Protein AF-A0A0B0F3K2-F1 (afdb_monomer)

Mean predicted aligned error: 9.23 Å

pLDDT: mean 72.06, std 13.82, range [38.25, 88.0]

Nearest PDB structures (foldseek):
  7jvs-assembly1_D  TM=4.266E-01  e=8.002E-01  Staphylococcus aureus
  5xoj-assembly1_C  TM=3.214E-01  e=6.163E-01  Saccharomyces cerevisiae S288C
  6ctd-assembly1_D  TM=4.171E-01  e=1.870E+00  Mycobacterium tuberculosis H37Ra
  6zj3-assembly1_SI  TM=2.656E-01  e=5.408E-01  Euglena gracilis
  3nc0-assembly2_A  TM=2.743E-01  e=6.163E-01  Mus musculus

Secondary structure (DSSP, 8-state):
-------GGG--S--HHHHHHHHHHHHHHHHTT--SEEEEEEE-TTS-EEEEEEETTSHHHHHHHHHHHHHHHHHHHT-

Solvent-accessible surface area (backbone atoms only — not comparable to full-atom values): 4873 Å² total; per-residue (Å²): 133,83,81,83,77,78,70,70,90,74,64,60,90,85,42,67,72,58,51,49,54,49,41,51,54,50,43,55,33,38,75,71,61,76,43,52,64,48,78,47,76,46,75,45,96,86,70,49,75,50,75,48,78,25,44,44,96,41,52,68,57,26,51,50,50,44,51,49,55,42,51,55,49,41,65,75,76,75,110

Radius of gyration: 13.01 Å; Cα contacts (8 Å, |Δi|>4): 73; chains: 1; bounding box: 38×21×31 Å

Organism: Aeromonas salmonicida subsp. salmonicida (NCBI:txid29491)

Foldseek 3Di:
DDDPDDDPVPQDPVHQVVLLVVLVVVLVCLVVVVDQKDWDWDQDPVRDIDIDIAGNVCSVSNNVVSVVVNVVSCVRPVD

Structure (mmCIF, N/CA/C/O backbone):
data_AF-A0A0B0F3K2-F1
#
_entry.id   AF-A0A0B0F3K2-F1
#
loop_
_atom_site.group_PDB
_atom_site.id
_atom_site.type_symbol
_atom_site.label_atom_id
_atom_site.label_alt_id
_atom_site.label_comp_id
_atom_site.label_asym_id
_atom_site.label_entity_id
_atom_site.label_seq_id
_atom_site.pdbx_PDB_ins_code
_atom_site.Cartn_x
_atom_site.Cartn_y
_atom_site.Cartn_z
_atom_site.occupancy
_atom_site.B_iso_or_equiv
_atom_site.auth_seq_id
_atom_site.auth_comp_id
_atom_site.auth_asym_id
_atom_site.auth_atom_id
_atom_site.pdbx_PDB_model_num
ATOM 1 N N . MET A 1 1 ? -24.995 -0.759 -0.878 1.00 38.25 1 MET A N 1
ATOM 2 C CA . MET A 1 1 ? -23.638 -0.180 -0.959 1.00 38.25 1 MET A CA 1
ATOM 3 C C . MET A 1 1 ? -23.194 -0.349 -2.398 1.00 38.25 1 MET A C 1
ATOM 5 O O . MET A 1 1 ? -23.377 -1.435 -2.923 1.00 38.25 1 MET A O 1
ATOM 9 N N . SER A 1 2 ? -22.789 0.728 -3.070 1.00 42.16 2 SER A N 1
ATOM 10 C CA . SER A 1 2 ? -22.347 0.657 -4.466 1.00 42.16 2 SER A CA 1
ATOM 11 C C . SER A 1 2 ? -20.888 0.219 -4.469 1.00 42.16 2 SER A C 1
ATOM 13 O O . SER A 1 2 ? -20.044 0.962 -3.965 1.00 42.16 2 SER A O 1
ATOM 15 N N . ASP A 1 3 ? -20.605 -0.982 -4.970 1.00 40.69 3 ASP A N 1
ATOM 16 C CA . ASP A 1 3 ? -19.238 -1.460 -5.148 1.00 40.69 3 ASP A CA 1
ATOM 17 C C . ASP A 1 3 ? -18.535 -0.528 -6.133 1.00 40.69 3 ASP A C 1
ATOM 19 O O . ASP A 1 3 ? -18.867 -0.457 -7.319 1.00 40.69 3 ASP A O 1
ATOM 23 N N . LYS A 1 4 ? -17.595 0.267 -5.623 1.00 45.00 4 LYS A N 1
ATOM 24 C CA . LYS A 1 4 ? -16.846 1.231 -6.425 1.00 45.00 4 LYS A CA 1
ATOM 25 C C . LYS A 1 4 ? -15.807 0.458 -7.241 1.00 45.00 4 LYS A C 1
ATOM 27 O O . LYS A 1 4 ? -14.651 0.343 -6.849 1.00 45.00 4 LYS A O 1
ATOM 32 N N . VAL A 1 5 ? -16.235 -0.119 -8.361 1.00 48.31 5 VAL A N 1
ATOM 33 C CA . VAL A 1 5 ? -15.349 -0.817 -9.298 1.00 48.31 5 VAL A CA 1
ATOM 34 C C . VAL A 1 5 ? -14.568 0.231 -10.088 1.00 48.31 5 VAL A C 1
ATOM 36 O O . VAL A 1 5 ? -15.129 0.948 -10.917 1.00 48.31 5 VAL A O 1
ATOM 39 N N . ILE A 1 6 ? -13.270 0.351 -9.811 1.00 51.41 6 ILE A N 1
ATOM 40 C CA . ILE A 1 6 ? -12.384 1.247 -10.559 1.00 51.41 6 ILE A CA 1
ATOM 41 C C . ILE A 1 6 ? -11.991 0.548 -11.861 1.00 51.41 6 ILE A C 1
ATOM 43 O O . ILE A 1 6 ? -11.338 -0.494 -11.848 1.00 51.41 6 ILE A O 1
ATOM 47 N N . ASN A 1 7 ? -12.397 1.119 -12.996 1.00 49.91 7 ASN A N 1
ATOM 48 C CA . ASN A 1 7 ? -12.011 0.609 -14.305 1.00 49.91 7 ASN A CA 1
ATOM 49 C C . ASN A 1 7 ? -10.546 0.965 -14.608 1.00 49.91 7 ASN A C 1
ATOM 51 O O . ASN A 1 7 ? -10.218 2.110 -14.924 1.00 49.91 7 ASN A O 1
ATOM 55 N N . LEU A 1 8 ? -9.679 -0.045 -14.540 1.00 46.97 8 LEU A N 1
ATOM 56 C CA . LEU A 1 8 ? -8.237 0.084 -14.756 1.00 46.97 8 LEU A CA 1
ATOM 57 C C . LEU A 1 8 ? -7.867 0.439 -16.206 1.00 46.97 8 LEU A C 1
ATOM 59 O O . LEU A 1 8 ? -6.772 0.943 -16.440 1.00 46.97 8 LEU A O 1
ATOM 63 N N . SER A 1 9 ? -8.769 0.259 -17.180 1.00 45.69 9 SER A N 1
ATOM 64 C CA . SER A 1 9 ? -8.504 0.620 -18.581 1.00 45.69 9 SER A CA 1
ATOM 65 C C . SER A 1 9 ? -8.456 2.134 -18.822 1.00 45.69 9 SER A C 1
ATOM 67 O O . SER A 1 9 ? -8.051 2.571 -19.896 1.00 45.69 9 SER A O 1
ATOM 69 N N . ALA A 1 10 ? -8.900 2.938 -17.851 1.00 51.41 10 ALA A N 1
ATOM 70 C CA . ALA A 1 10 ? -8.866 4.398 -17.907 1.00 51.41 10 ALA A CA 1
ATOM 71 C C . ALA A 1 10 ? -7.576 4.997 -17.312 1.00 51.41 10 ALA A C 1
ATOM 73 O O . ALA A 1 10 ? -7.370 6.211 -17.384 1.00 51.41 10 ALA A O 1
ATOM 74 N N . VAL A 1 11 ? -6.702 4.174 -16.723 1.00 50.75 11 VAL A N 1
ATOM 75 C CA . VAL A 1 11 ? -5.463 4.635 -16.087 1.00 50.75 11 VAL A CA 1
ATOM 76 C C . VAL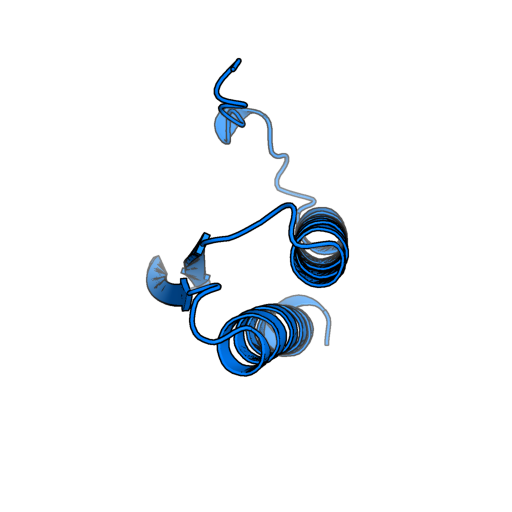 A 1 11 ? -4.406 4.866 -17.171 1.00 50.75 11 VAL A C 1
ATOM 78 O O . VAL A 1 11 ? -3.875 3.928 -17.763 1.00 50.75 11 VAL A O 1
ATOM 81 N N . LYS A 1 12 ? -4.128 6.139 -17.481 1.00 44.62 12 LYS A N 1
ATOM 82 C CA . LYS A 1 12 ? -3.061 6.531 -18.415 1.00 44.62 12 LYS A CA 1
ATOM 83 C C . LYS A 1 12 ? -1.684 6.135 -17.864 1.00 44.62 12 LYS A C 1
ATOM 85 O O . LYS A 1 12 ? -1.449 6.183 -16.663 1.00 44.62 12 LYS A O 1
ATOM 90 N N . LYS A 1 13 ? -0.751 5.829 -18.775 1.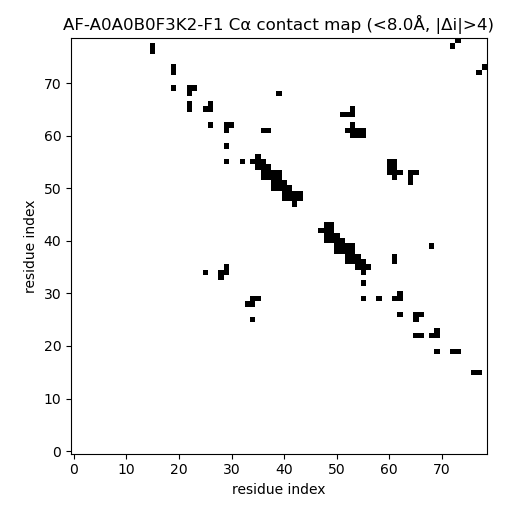00 50.31 13 LYS A N 1
ATOM 91 C CA . LYS A 1 13 ? 0.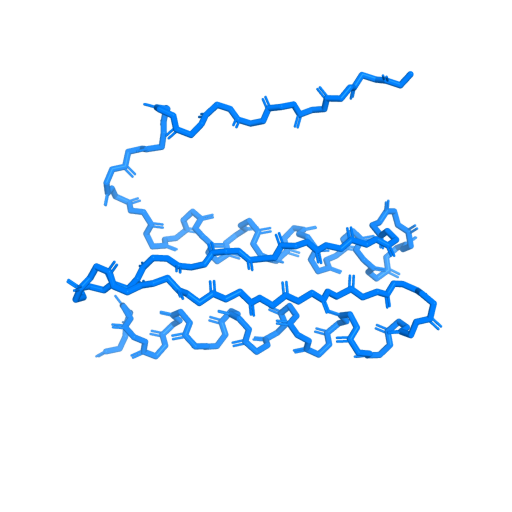640 5.402 -18.503 1.00 50.31 13 LYS A CA 1
ATOM 92 C C . LYS A 1 13 ? 1.504 6.454 -17.777 1.00 50.31 13 LYS A C 1
ATOM 94 O O . LYS A 1 13 ? 2.592 6.136 -17.314 1.00 50.31 13 LYS A O 1
ATOM 99 N N . GLU A 1 14 ? 1.013 7.684 -17.632 1.00 50.47 14 GLU A N 1
ATOM 100 C CA . GLU A 1 14 ? 1.581 8.756 -16.799 1.00 50.47 14 GLU A CA 1
ATOM 101 C C . GLU A 1 14 ? 1.287 8.461 -15.307 1.00 50.47 14 GLU A C 1
ATOM 103 O O . GLU A 1 14 ? 0.539 9.164 -14.635 1.00 50.47 14 GLU A O 1
ATOM 108 N N . SER A 1 15 ? 1.760 7.312 -14.816 1.00 53.62 15 SER A N 1
ATOM 109 C CA . SER A 1 15 ? 1.090 6.566 -13.737 1.00 53.62 15 SER A CA 1
ATOM 110 C C . SER A 1 15 ? 1.706 6.731 -12.339 1.00 53.62 15 SER A C 1
ATOM 112 O O . SER A 1 15 ? 1.134 6.225 -11.379 1.00 53.62 15 SER A O 1
ATOM 114 N N . GLY A 1 16 ? 2.840 7.423 -12.184 1.00 54.66 16 GLY A N 1
ATOM 115 C CA . GLY A 1 16 ? 3.567 7.483 -10.905 1.00 54.66 16 GLY A CA 1
ATOM 116 C C . GLY A 1 16 ? 2.838 8.251 -9.797 1.00 54.66 16 GLY A C 1
ATOM 117 O O . GLY A 1 16 ? 2.528 7.704 -8.740 1.00 54.66 16 GLY A O 1
ATOM 118 N N . ALA A 1 17 ? 2.487 9.513 -10.064 1.00 55.28 17 ALA A N 1
ATOM 119 C CA . ALA A 1 17 ? 1.803 10.379 -9.097 1.00 55.28 17 ALA A CA 1
ATOM 120 C C . ALA A 1 17 ? 0.380 9.893 -8.744 1.00 55.28 17 ALA A C 1
ATOM 122 O O . ALA A 1 17 ? -0.115 10.124 -7.640 1.00 55.28 17 ALA A O 1
ATOM 123 N N . ASN A 1 18 ? -0.272 9.180 -9.668 1.00 71.50 18 ASN A N 1
ATOM 124 C CA . ASN A 1 18 ? -1.599 8.599 -9.457 1.00 71.50 18 ASN A CA 1
ATOM 125 C C . ASN A 1 18 ? -1.560 7.410 -8.477 1.00 71.50 18 ASN A C 1
ATOM 127 O O . ASN A 1 18 ? -2.474 7.230 -7.675 1.00 71.50 18 ASN A O 1
ATOM 131 N N . VAL A 1 19 ? -0.484 6.617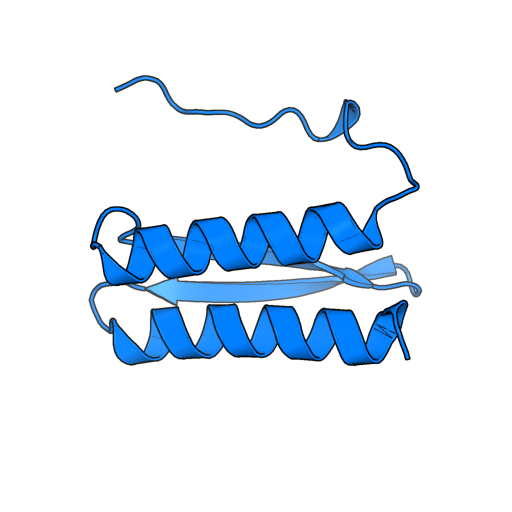 -8.494 1.00 74.31 19 VAL A N 1
ATOM 132 C CA . VAL A 1 19 ? -0.340 5.471 -7.584 1.00 74.31 19 VAL A CA 1
ATOM 133 C C . VAL A 1 19 ? -0.097 5.940 -6.151 1.00 74.31 19 VAL A C 1
ATOM 135 O O . VAL A 1 19 ? -0.799 5.488 -5.249 1.00 74.31 19 VAL A O 1
ATOM 138 N N . ILE A 1 20 ? 0.815 6.896 -5.942 1.00 81.06 20 ILE A N 1
ATOM 139 C CA . ILE A 1 20 ? 1.101 7.434 -4.601 1.00 81.06 20 ILE A CA 1
ATOM 140 C C . ILE A 1 20 ? -0.141 8.087 -3.987 1.00 81.06 20 ILE A C 1
ATOM 142 O O . ILE A 1 20 ? -0.533 7.718 -2.884 1.00 81.06 20 ILE A O 1
ATOM 146 N N . SER A 1 21 ? -0.821 8.969 -4.724 1.00 81.06 21 SER A N 1
ATOM 147 C CA . SER A 1 21 ? -2.048 9.620 -4.235 1.00 81.06 21 SER A CA 1
ATOM 148 C C . SER A 1 21 ? -3.180 8.627 -3.939 1.00 81.06 21 SER A C 1
ATOM 150 O O . SER A 1 21 ? -3.933 8.805 -2.979 1.00 81.06 21 SER A O 1
ATOM 152 N N . THR A 1 22 ? -3.285 7.541 -4.712 1.00 82.81 22 THR A N 1
ATOM 153 C CA . THR A 1 22 ? -4.235 6.456 -4.427 1.00 82.81 22 THR A CA 1
ATOM 154 C C . THR A 1 22 ? -3.879 5.734 -3.126 1.00 82.81 22 THR A C 1
ATOM 156 O O . THR A 1 22 ? -4.756 5.536 -2.284 1.00 82.81 22 THR A O 1
ATOM 159 N N . LEU A 1 23 ? -2.607 5.375 -2.927 1.00 83.94 23 LEU A N 1
ATOM 160 C CA . LEU A 1 23 ? -2.140 4.713 -1.704 1.00 83.94 23 LEU A CA 1
ATOM 161 C C . LEU A 1 23 ? -2.321 5.603 -0.467 1.00 83.94 23 LEU A C 1
ATOM 163 O O . LEU A 1 23 ? -2.781 5.117 0.564 1.00 83.94 23 LEU A O 1
ATOM 167 N N . GLU A 1 24 ? -2.053 6.905 -0.578 1.00 86.38 24 GLU A N 1
ATOM 168 C CA . GLU A 1 24 ? -2.315 7.887 0.484 1.00 86.38 24 GLU A CA 1
ATOM 169 C C . GLU A 1 24 ? -3.808 7.970 0.826 1.00 86.38 24 GLU A C 1
ATOM 171 O O . GLU A 1 24 ? -4.184 7.898 1.997 1.00 86.38 24 GLU A O 1
ATOM 176 N N . GLY A 1 25 ? -4.684 8.018 -0.182 1.00 85.44 25 GLY A N 1
ATOM 177 C CA . GLY A 1 25 ? -6.132 8.000 0.036 1.00 85.44 25 GLY A CA 1
ATOM 178 C C . GLY A 1 25 ? -6.620 6.717 0.721 1.00 85.44 25 GLY A C 1
ATOM 179 O O . GLY A 1 25 ? -7.501 6.764 1.588 1.00 85.44 25 GLY A O 1
ATOM 180 N N . MET A 1 26 ? -6.037 5.566 0.376 1.00 84.19 26 MET A N 1
ATOM 181 C CA . MET A 1 26 ? -6.337 4.284 1.025 1.00 84.19 26 MET A CA 1
ATOM 182 C C . MET A 1 26 ? -5.832 4.246 2.468 1.00 84.19 26 MET A C 1
ATOM 184 O O . MET A 1 26 ? -6.554 3.772 3.346 1.00 84.19 26 MET A O 1
ATOM 188 N N . LEU A 1 27 ? -4.643 4.790 2.730 1.00 85.81 27 LEU A N 1
ATOM 189 C CA . LEU A 1 27 ? -4.065 4.910 4.066 1.00 85.81 27 LEU A CA 1
ATOM 190 C C . LEU A 1 27 ? -4.931 5.782 4.978 1.00 85.81 27 LEU A C 1
ATOM 192 O O . LEU A 1 27 ? -5.252 5.376 6.094 1.00 85.81 27 LEU A O 1
ATOM 196 N N . ASP A 1 28 ? -5.367 6.943 4.501 1.00 88.00 28 ASP A N 1
ATOM 197 C CA . ASP A 1 28 ? -6.237 7.830 5.272 1.00 88.00 28 ASP A CA 1
ATOM 198 C C . ASP A 1 28 ? -7.605 7.195 5.545 1.00 88.00 28 ASP A C 1
ATOM 200 O O . ASP A 1 28 ? -8.146 7.320 6.645 1.00 88.00 28 ASP A O 1
ATOM 204 N N . SER A 1 29 ? -8.145 6.450 4.579 1.00 83.31 29 SER A N 1
ATOM 205 C CA . SER A 1 29 ? -9.390 5.693 4.758 1.00 83.31 29 SER A CA 1
ATOM 206 C C . SER A 1 29 ? -9.219 4.539 5.756 1.00 83.31 29 SER A C 1
ATOM 208 O O . SER A 1 29 ? -10.100 4.299 6.582 1.00 83.31 29 SER A O 1
ATOM 210 N N . ALA A 1 30 ? -8.068 3.859 5.754 1.00 85.12 30 ALA A N 1
ATOM 211 C CA . ALA A 1 30 ? -7.725 2.839 6.745 1.00 85.12 30 ALA A CA 1
ATOM 212 C C . ALA A 1 30 ? -7.561 3.436 8.154 1.00 85.12 30 ALA A C 1
ATOM 214 O O . ALA A 1 30 ? -8.083 2.877 9.117 1.00 85.12 30 ALA A O 1
ATOM 215 N N . ARG A 1 31 ? -6.923 4.609 8.286 1.00 84.88 31 ARG A N 1
ATOM 216 C CA . ARG A 1 31 ? -6.802 5.346 9.561 1.00 84.88 31 ARG A CA 1
ATOM 217 C C . ARG A 1 31 ? -8.161 5.743 10.138 1.00 84.88 31 ARG A C 1
ATOM 219 O O . ARG A 1 31 ? -8.335 5.704 11.352 1.00 84.88 31 ARG A O 1
ATOM 226 N N . ARG A 1 32 ? -9.128 6.094 9.281 1.00 86.50 32 ARG A N 1
ATOM 227 C CA . ARG A 1 32 ? -10.521 6.376 9.678 1.00 86.50 32 ARG A CA 1
ATOM 228 C C . ARG A 1 32 ? -11.362 5.116 9.933 1.00 86.50 32 ARG A C 1
ATOM 230 O O . ARG A 1 32 ? -12.502 5.239 10.367 1.00 86.50 32 ARG A O 1
ATOM 237 N N . GLY A 1 33 ? -10.826 3.919 9.679 1.00 81.75 33 GLY A N 1
ATOM 238 C CA . GLY A 1 33 ? -11.551 2.650 9.818 1.00 81.75 33 GLY A CA 1
ATOM 239 C C . GLY A 1 33 ? -12.573 2.379 8.707 1.00 81.75 33 GLY A C 1
ATOM 240 O O . GLY A 1 33 ? -13.396 1.478 8.836 1.00 81.75 33 GLY A O 1
ATOM 241 N N . GLU A 1 34 ? -12.532 3.143 7.614 1.00 84.06 34 GLU A N 1
ATOM 242 C CA . GLU A 1 34 ? -13.421 2.989 6.454 1.00 84.06 34 GLU A CA 1
ATOM 243 C C . GLU A 1 34 ? -12.979 1.825 5.556 1.00 84.06 34 GLU A C 1
ATOM 245 O O . GLU A 1 34 ? -13.803 1.181 4.906 1.00 84.06 34 GLU A O 1
ATOM 250 N N . VAL A 1 35 ? -11.673 1.533 5.541 1.00 78.69 35 VAL A N 1
ATOM 251 C CA . VAL A 1 35 ? -11.094 0.355 4.887 1.00 78.69 35 VAL A CA 1
ATOM 252 C C . VAL A 1 35 ? -10.748 -0.672 5.952 1.00 78.69 35 VAL A C 1
ATOM 254 O O . VAL A 1 35 ? -9.834 -0.480 6.749 1.00 78.69 35 VAL A O 1
ATOM 257 N N . VAL A 1 36 ? -11.482 -1.782 5.936 1.00 79.31 36 VAL A N 1
ATOM 258 C CA . VAL A 1 36 ? -11.291 -2.892 6.879 1.00 79.31 36 VAL A CA 1
ATOM 259 C C . VAL A 1 36 ? -10.423 -3.996 6.288 1.00 79.31 36 VAL A C 1
ATOM 261 O O . VAL A 1 36 ? -9.907 -4.809 7.030 1.00 79.31 36 VAL A O 1
ATOM 264 N N . ASN A 1 37 ? -10.260 -4.066 4.966 1.00 80.00 37 ASN A N 1
ATOM 265 C CA . ASN A 1 37 ? -9.368 -5.010 4.294 1.00 80.00 37 ASN A CA 1
ATOM 266 C C . ASN A 1 37 ? -8.894 -4.405 2.972 1.00 80.00 37 ASN A C 1
ATOM 268 O O . ASN A 1 37 ? -9.668 -3.737 2.285 1.00 80.00 37 ASN A O 1
ATOM 272 N N . CYS A 1 38 ? -7.651 -4.673 2.594 1.00 78.44 38 CYS A N 1
ATOM 273 C CA . CYS A 1 38 ? -7.088 -4.255 1.320 1.00 78.44 38 CYS A CA 1
ATOM 274 C C . CYS A 1 38 ? -6.255 -5.389 0.703 1.00 78.44 38 CYS A C 1
ATOM 276 O O . CYS A 1 38 ? -5.515 -6.087 1.394 1.00 78.44 38 CYS A O 1
ATOM 278 N N . LEU A 1 39 ? -6.399 -5.573 -0.611 1.00 79.25 39 LEU A N 1
ATOM 279 C CA . LEU A 1 39 ? -5.508 -6.376 -1.442 1.00 79.25 39 LEU A CA 1
ATOM 280 C C . LEU A 1 39 ? -4.763 -5.415 -2.368 1.00 79.25 39 LEU A C 1
ATOM 282 O O . LEU A 1 39 ? -5.390 -4.733 -3.179 1.00 79.25 39 LEU A O 1
ATOM 286 N N . ILE A 1 40 ? -3.442 -5.382 -2.249 1.00 77.88 40 ILE A N 1
ATOM 287 C CA . ILE A 1 40 ? -2.557 -4.615 -3.123 1.00 77.88 40 ILE A CA 1
ATOM 288 C C . ILE A 1 40 ? -1.944 -5.606 -4.105 1.00 77.88 40 ILE A C 1
ATOM 290 O O . ILE A 1 40 ? -1.396 -6.626 -3.686 1.00 77.88 40 ILE A O 1
ATOM 294 N N . VAL A 1 41 ? -2.053 -5.324 -5.401 1.00 78.19 41 VAL A N 1
ATOM 295 C CA . VAL A 1 41 ? -1.415 -6.106 -6.465 1.00 78.19 41 VAL A CA 1
ATOM 296 C C . VAL A 1 41 ? -0.527 -5.167 -7.260 1.00 78.19 41 VAL A C 1
ATOM 298 O O . VAL A 1 41 ? -1.015 -4.185 -7.818 1.00 78.19 41 VAL A O 1
ATOM 301 N N . THR A 1 42 ? 0.759 -5.488 -7.326 1.00 74.38 42 THR A N 1
ATOM 302 C CA . THR A 1 42 ? 1.752 -4.710 -8.066 1.00 74.38 42 THR A CA 1
ATOM 303 C C . THR A 1 42 ? 2.238 -5.534 -9.246 1.00 74.38 42 THR A C 1
ATOM 305 O O . THR A 1 42 ? 2.541 -6.717 -9.095 1.00 74.38 42 THR A O 1
ATOM 308 N N . VAL A 1 43 ? 2.309 -4.913 -10.423 1.00 75.38 43 VAL A N 1
ATOM 309 C CA . VAL A 1 43 ? 2.951 -5.489 -11.609 1.00 75.38 43 VAL A CA 1
ATOM 310 C C . VAL A 1 43 ? 4.283 -4.778 -11.793 1.00 75.38 43 VAL A C 1
ATOM 312 O O . VAL A 1 43 ? 4.315 -3.562 -11.980 1.00 75.38 43 VAL A O 1
ATOM 315 N N . ASN A 1 44 ? 5.372 -5.529 -11.700 1.00 70.94 44 ASN A N 1
ATOM 316 C CA . ASN A 1 44 ? 6.728 -5.010 -11.808 1.00 70.94 44 ASN A CA 1
ATOM 317 C C . ASN A 1 44 ? 7.139 -4.826 -13.276 1.00 70.94 44 ASN A C 1
ATOM 319 O O . ASN A 1 44 ? 6.523 -5.378 -14.191 1.00 70.94 44 ASN A O 1
ATOM 323 N N . GLY A 1 45 ? 8.223 -4.078 -13.505 1.00 66.69 45 GLY A N 1
ATOM 324 C CA . GLY A 1 45 ? 8.759 -3.831 -14.848 1.00 66.69 45 GLY A CA 1
ATOM 325 C C . GLY A 1 45 ? 9.198 -5.093 -15.607 1.00 66.69 45 GLY A C 1
ATOM 326 O O . GLY A 1 45 ? 9.199 -5.090 -16.835 1.00 66.69 45 GLY A O 1
ATOM 327 N N . ASP A 1 46 ? 9.512 -6.180 -14.899 1.00 79.38 46 ASP A N 1
ATOM 328 C CA . ASP A 1 46 ? 9.836 -7.496 -15.470 1.00 79.38 46 ASP A CA 1
ATOM 329 C C . ASP A 1 46 ? 8.592 -8.363 -15.765 1.00 79.38 46 ASP A C 1
ATOM 331 O O . ASP A 1 46 ? 8.713 -9.508 -16.200 1.00 79.38 46 ASP A O 1
ATOM 335 N N . GLY A 1 47 ? 7.389 -7.827 -15.534 1.00 72.44 47 GLY A N 1
ATOM 336 C CA . GLY A 1 47 ? 6.118 -8.528 -15.704 1.00 72.44 47 GLY A CA 1
ATOM 337 C C . GLY A 1 47 ? 5.750 -9.458 -14.546 1.00 72.44 47 GLY A C 1
ATOM 338 O O . GLY A 1 47 ? 4.691 -10.091 -14.592 1.00 72.44 47 GLY A O 1
ATOM 339 N N . SER A 1 48 ? 6.573 -9.546 -13.497 1.00 78.69 48 SER A N 1
ATOM 340 C CA . SER A 1 48 ? 6.216 -10.282 -12.284 1.00 78.69 48 SER A CA 1
ATOM 341 C C . SER A 1 48 ? 5.111 -9.561 -11.508 1.00 78.69 48 SER A C 1
ATOM 343 O O . SER A 1 48 ? 4.992 -8.337 -11.536 1.00 78.69 48 SER A O 1
ATOM 345 N N . CYS A 1 49 ? 4.271 -10.336 -10.820 1.00 76.94 49 CYS A N 1
ATOM 346 C CA . CYS A 1 49 ? 3.216 -9.804 -9.965 1.00 76.94 49 CYS A CA 1
ATOM 347 C C . C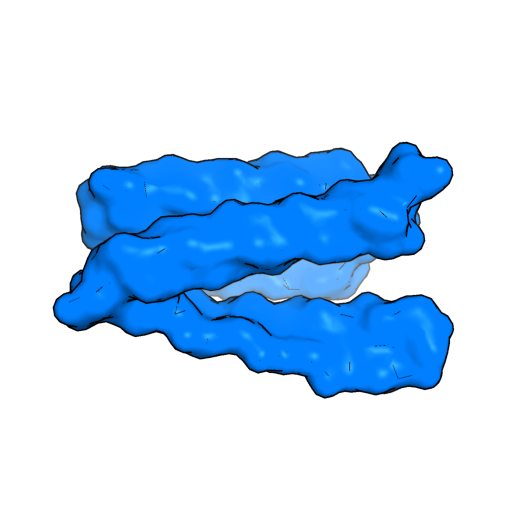YS A 1 49 ? 3.546 -10.075 -8.499 1.00 76.94 49 CYS A C 1
ATOM 349 O O . CYS A 1 49 ? 3.776 -11.227 -8.119 1.00 76.94 49 CYS A O 1
ATOM 351 N N . THR A 1 50 ? 3.498 -9.044 -7.664 1.00 76.19 50 THR A N 1
ATOM 352 C CA . THR A 1 50 ? 3.544 -9.181 -6.204 1.00 76.19 50 THR A CA 1
ATOM 353 C C . THR A 1 50 ? 2.186 -8.832 -5.609 1.00 76.19 50 THR A C 1
ATOM 355 O O . THR A 1 50 ? 1.385 -8.110 -6.208 1.00 76.19 50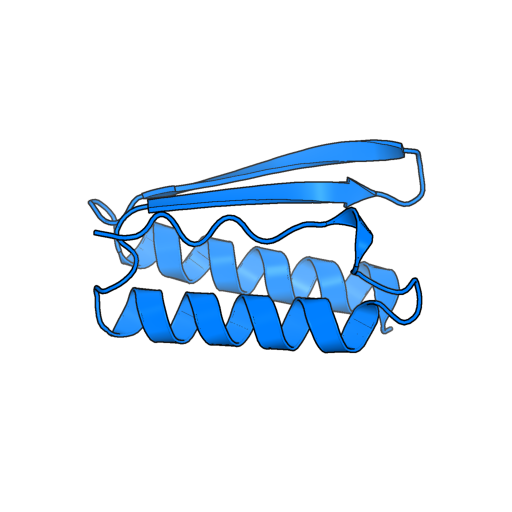 THR A O 1
ATOM 358 N N . ARG A 1 51 ? 1.883 -9.404 -4.439 1.00 75.50 51 ARG A N 1
ATOM 359 C CA . ARG A 1 51 ? 0.646 -9.110 -3.709 1.00 75.50 51 ARG A CA 1
ATOM 360 C C . ARG A 1 51 ? 0.923 -8.863 -2.234 1.00 75.50 51 ARG A C 1
ATOM 362 O O . ARG A 1 51 ? 1.697 -9.606 -1.633 1.00 75.50 51 ARG A O 1
ATOM 369 N N . ALA A 1 52 ? 0.217 -7.901 -1.654 1.00 72.31 52 ALA A N 1
ATOM 370 C CA . ALA A 1 52 ? 0.140 -7.690 -0.213 1.00 72.31 52 ALA A CA 1
ATOM 371 C C . ALA A 1 52 ? -1.326 -7.730 0.233 1.00 72.31 52 ALA A C 1
ATOM 373 O O . ALA A 1 52 ? -2.218 -7.270 -0.481 1.00 72.31 52 ALA A O 1
ATOM 374 N N . VAL A 1 53 ? -1.581 -8.333 1.396 1.00 70.62 53 VAL A N 1
ATOM 375 C CA . VAL A 1 53 ? -2.929 -8.462 1.961 1.00 70.62 53 VAL A CA 1
ATOM 376 C C . VAL A 1 53 ? -2.937 -7.855 3.345 1.00 70.62 53 VAL A C 1
ATOM 378 O O . VAL A 1 53 ? -2.286 -8.362 4.262 1.00 70.62 53 VAL A O 1
ATOM 381 N N . ALA A 1 54 ? -3.731 -6.807 3.476 1.00 72.75 54 ALA A N 1
ATOM 382 C CA . ALA A 1 54 ? -3.781 -5.948 4.628 1.00 72.75 54 ALA A CA 1
ATOM 383 C C . ALA A 1 54 ? -5.147 -6.115 5.308 1.00 72.75 54 ALA A C 1
ATOM 385 O O . ALA A 1 54 ? -6.189 -5.893 4.689 1.00 72.75 54 ALA A O 1
ATOM 386 N N . ASN A 1 55 ? -5.151 -6.558 6.567 1.00 72.75 55 ASN A N 1
ATOM 387 C CA . ASN A 1 55 ? -6.359 -6.935 7.303 1.00 72.75 55 ASN A CA 1
ATOM 388 C C . ASN A 1 55 ? -6.608 -5.975 8.475 1.00 72.75 55 ASN A C 1
ATOM 390 O O . ASN A 1 55 ? -5.749 -5.787 9.331 1.00 72.75 55 ASN A O 1
ATOM 394 N N . GLY A 1 56 ? -7.800 -5.396 8.540 1.00 67.62 56 GLY A N 1
ATOM 395 C CA . GLY A 1 56 ? -8.226 -4.428 9.551 1.00 67.62 56 GLY A CA 1
ATOM 396 C C . GLY A 1 56 ? -8.536 -5.029 10.922 1.00 67.62 56 GLY A C 1
ATOM 397 O O . GLY A 1 56 ? -8.662 -4.279 11.883 1.00 67.62 56 GLY A O 1
ATOM 398 N N . HIS A 1 57 ? -8.570 -6.360 11.067 1.00 79.25 57 HIS A N 1
ATOM 399 C CA . HIS A 1 57 ? -8.468 -7.015 12.380 1.00 79.25 57 HIS A CA 1
ATOM 400 C C . HIS A 1 57 ? -7.082 -6.816 13.020 1.00 79.25 57 HIS A C 1
ATOM 402 O O . HIS A 1 57 ? -6.924 -7.004 14.225 1.00 79.25 57 HIS A O 1
ATOM 408 N N . GLN A 1 58 ? -6.086 -6.416 12.224 1.00 79.94 58 GLN A N 1
ATOM 409 C CA . GLN A 1 58 ? -4.747 -6.030 12.656 1.00 79.94 58 GLN A CA 1
ATOM 410 C C . GLN A 1 58 ? -4.413 -4.645 12.069 1.00 79.94 58 GLN A C 1
ATOM 412 O O . GLN A 1 58 ? -3.637 -4.537 11.119 1.00 79.94 58 GLN A O 1
ATOM 417 N N . PRO A 1 59 ? -4.992 -3.558 12.612 1.00 77.50 59 PRO A N 1
ATOM 418 C CA . PRO A 1 59 ? -4.927 -2.229 11.998 1.00 77.50 59 PRO A CA 1
ATOM 419 C C . PRO A 1 59 ? -3.493 -1.720 11.790 1.00 77.50 59 PRO A C 1
ATOM 421 O O . PRO A 1 59 ? -3.206 -1.101 10.771 1.00 77.50 59 PRO A O 1
ATOM 424 N N . PHE A 1 60 ? -2.559 -2.044 12.690 1.00 80.81 60 PHE A N 1
ATOM 425 C CA . PHE A 1 60 ? -1.142 -1.703 12.518 1.00 80.81 60 PHE A CA 1
ATOM 426 C C . PHE A 1 60 ? -0.4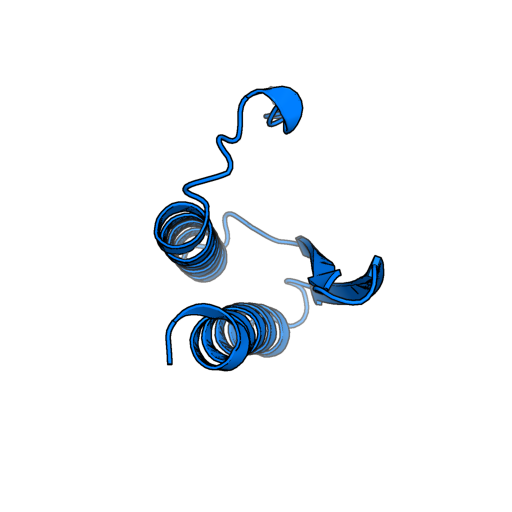91 -2.422 11.331 1.00 80.81 60 PHE A C 1
ATOM 428 O O . PHE A 1 60 ? 0.317 -1.827 10.624 1.00 80.81 60 PHE A O 1
ATOM 435 N N . THR A 1 61 ? -0.869 -3.677 11.076 1.00 80.94 61 THR A N 1
ATOM 436 C CA . THR A 1 61 ? -0.411 -4.436 9.906 1.00 80.94 61 THR A CA 1
ATOM 437 C C . THR A 1 61 ? -0.964 -3.828 8.621 1.00 80.94 61 THR A C 1
ATOM 439 O O . THR A 1 61 ? -0.225 -3.696 7.650 1.00 80.94 61 THR A O 1
ATOM 442 N N . LEU A 1 62 ? -2.233 -3.404 8.625 1.00 82.00 62 LEU A N 1
ATOM 443 C CA . LEU A 1 62 ? -2.855 -2.747 7.475 1.00 82.00 62 LEU A CA 1
ATOM 444 C C . LEU A 1 62 ? -2.175 -1.418 7.127 1.00 82.00 62 LEU A C 1
ATOM 446 O O . LEU A 1 62 ? -1.823 -1.194 5.971 1.00 82.00 62 LEU A O 1
ATOM 450 N N . LEU A 1 63 ? -1.946 -0.565 8.126 1.00 85.25 63 LEU A N 1
ATOM 451 C CA . LEU A 1 63 ? -1.252 0.709 7.929 1.00 85.25 63 LEU A CA 1
ATOM 452 C C . LEU A 1 63 ? 0.197 0.501 7.475 1.00 85.25 63 LEU A C 1
ATOM 454 O O . LEU A 1 63 ? 0.637 1.162 6.539 1.00 85.25 63 LEU A O 1
ATOM 458 N N . GLY A 1 64 ? 0.916 -0.440 8.094 1.00 83.69 64 GLY A N 1
ATOM 459 C CA . GLY A 1 64 ? 2.304 -0.736 7.742 1.00 83.69 64 GLY A CA 1
ATOM 460 C C . GLY A 1 64 ? 2.466 -1.214 6.301 1.00 83.69 64 GLY A C 1
ATOM 461 O O . GLY A 1 64 ? 3.350 -0.738 5.602 1.00 83.69 64 GLY A O 1
ATOM 462 N N . GLN A 1 65 ? 1.587 -2.098 5.824 1.00 83.25 65 GLN A N 1
ATOM 463 C CA . GLN A 1 65 ? 1.657 -2.591 4.444 1.00 83.25 65 GLN A CA 1
ATOM 464 C C . GLN A 1 65 ? 1.296 -1.533 3.395 1.00 83.25 65 GLN A C 1
ATOM 466 O O . GLN A 1 65 ? 1.849 -1.555 2.299 1.00 83.25 65 GLN A O 1
ATOM 471 N N . LEU A 1 66 ? 0.378 -0.612 3.709 1.00 84.25 66 LEU A N 1
ATOM 472 C CA . LEU A 1 66 ? 0.059 0.506 2.817 1.00 84.25 66 LEU A CA 1
ATOM 473 C C . LEU A 1 66 ? 1.231 1.493 2.708 1.00 84.25 66 LEU A C 1
ATOM 475 O O . LEU A 1 66 ? 1.515 1.977 1.614 1.00 84.25 66 LEU A O 1
ATOM 479 N N . GLU A 1 67 ? 1.929 1.763 3.815 1.00 86.31 67 GLU A N 1
ATOM 480 C CA . GLU A 1 67 ? 3.146 2.587 3.809 1.00 86.31 67 GLU A CA 1
ATOM 481 C C . GLU A 1 67 ? 4.296 1.898 3.060 1.00 86.31 67 GLU A C 1
ATOM 483 O O . GLU A 1 67 ? 4.936 2.526 2.221 1.00 86.31 67 GLU A O 1
ATOM 488 N N . ASP A 1 68 ? 4.516 0.604 3.299 1.00 84.81 68 ASP A N 1
ATOM 489 C CA . ASP A 1 68 ? 5.552 -0.192 2.626 1.00 84.81 68 ASP A CA 1
ATOM 490 C C . ASP A 1 68 ? 5.346 -0.228 1.103 1.00 84.81 68 ASP A C 1
ATOM 492 O O . AS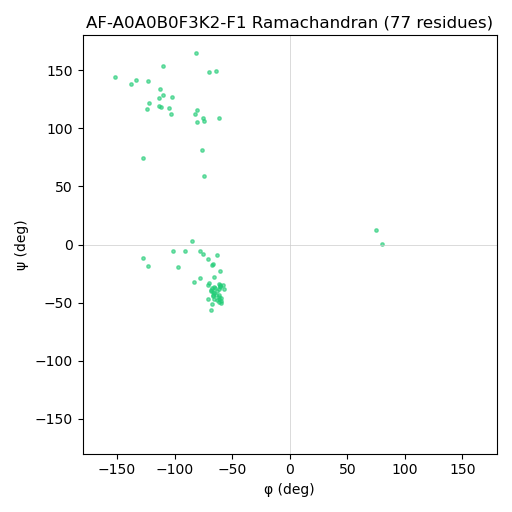P A 1 68 ? 6.262 0.067 0.336 1.00 84.81 68 ASP A O 1
ATOM 496 N N . ALA A 1 69 ? 4.111 -0.469 0.649 1.00 82.81 69 ALA A N 1
ATOM 497 C CA . ALA A 1 69 ? 3.773 -0.446 -0.774 1.00 82.81 69 ALA A CA 1
ATOM 498 C C . ALA A 1 69 ? 4.036 0.925 -1.420 1.00 82.81 69 ALA A C 1
ATOM 500 O O . ALA A 1 69 ? 4.472 0.996 -2.570 1.00 82.81 69 ALA A O 1
ATOM 501 N N . LYS A 1 70 ? 3.785 2.016 -0.685 1.00 83.12 70 LYS A N 1
ATOM 502 C CA . LYS A 1 70 ? 4.055 3.380 -1.152 1.00 83.12 70 LYS A CA 1
ATOM 503 C C . LYS A 1 70 ? 5.555 3.620 -1.296 1.00 83.12 70 LYS A C 1
ATOM 505 O O . LYS A 1 70 ? 5.983 4.060 -2.360 1.00 83.12 70 LYS A O 1
ATOM 510 N N . VAL A 1 71 ? 6.338 3.310 -0.262 1.00 83.12 71 VAL A N 1
ATOM 511 C CA . VAL A 1 71 ? 7.801 3.479 -0.274 1.00 83.12 71 VAL A CA 1
ATOM 512 C C . VAL A 1 71 ? 8.427 2.647 -1.390 1.00 83.12 71 VAL A C 1
ATOM 514 O O . VAL A 1 71 ? 9.144 3.197 -2.221 1.00 83.12 71 VAL A O 1
ATOM 517 N N . SER A 1 72 ? 8.063 1.367 -1.495 1.00 79.19 72 SER A N 1
ATOM 518 C CA . SER A 1 72 ? 8.570 0.471 -2.541 1.00 79.19 72 SER A CA 1
ATOM 519 C C . SER A 1 72 ? 8.284 0.998 -3.954 1.00 79.19 72 SER A C 1
ATOM 521 O O . SER A 1 72 ? 9.138 0.911 -4.841 1.00 79.19 72 SER A O 1
ATOM 523 N N . PHE A 1 73 ? 7.108 1.597 -4.177 1.00 75.94 73 PHE A N 1
ATOM 524 C CA . PHE A 1 73 ? 6.794 2.231 -5.455 1.00 75.94 73 PHE A CA 1
ATOM 525 C C . PHE A 1 73 ? 7.668 3.464 -5.725 1.00 75.94 73 PHE A C 1
ATOM 527 O O . PHE A 1 73 ? 8.144 3.629 -6.849 1.00 75.94 73 PHE A O 1
ATOM 534 N N . MET A 1 74 ? 7.878 4.324 -4.722 1.00 78.50 74 MET A N 1
ATOM 535 C CA . MET A 1 74 ? 8.735 5.508 -4.859 1.00 78.50 74 MET A CA 1
ATOM 536 C C . MET A 1 74 ? 10.170 5.114 -5.224 1.00 78.50 74 MET A C 1
ATOM 538 O O . MET A 1 74 ? 10.682 5.610 -6.223 1.00 78.50 74 MET A O 1
ATOM 542 N N . GLU A 1 75 ? 10.760 4.170 -4.488 1.00 77.56 75 GLU A N 1
ATOM 543 C CA . GLU A 1 75 ? 12.127 3.676 -4.724 1.00 77.56 75 GLU A CA 1
ATOM 544 C C . GLU A 1 75 ? 12.298 3.045 -6.113 1.00 77.56 75 GLU A C 1
ATOM 546 O O . GLU A 1 75 ? 13.354 3.149 -6.724 1.00 77.56 75 GLU A O 1
ATOM 551 N N . THR A 1 76 ? 11.267 2.369 -6.627 1.00 72.38 76 THR A N 1
ATOM 552 C CA . THR A 1 76 ? 11.372 1.640 -7.903 1.00 72.38 76 THR A CA 1
ATOM 553 C C . THR A 1 76 ? 11.172 2.541 -9.124 1.00 72.38 76 THR A C 1
ATOM 555 O O . THR A 1 76 ? 11.708 2.253 -10.194 1.00 72.38 76 THR A O 1
ATOM 558 N N . TYR A 1 77 ? 10.342 3.583 -9.009 1.00 67.25 77 TYR A N 1
ATOM 559 C CA . TYR A 1 77 ? 9.831 4.310 -10.177 1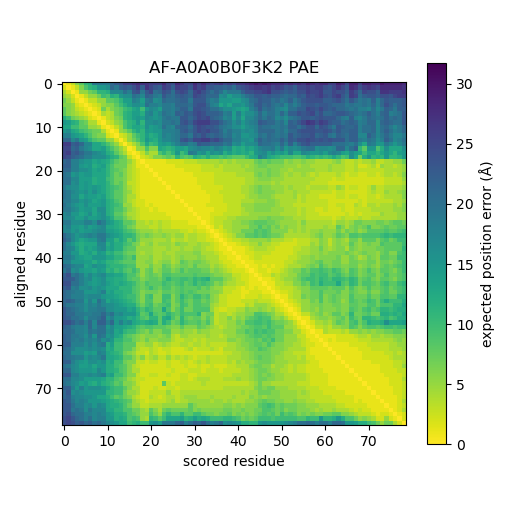.00 67.25 77 TYR A CA 1
ATOM 560 C C . TYR A 1 77 ? 10.037 5.829 -10.147 1.00 67.25 77 TYR A C 1
ATOM 562 O O . TYR A 1 77 ? 9.770 6.468 -11.168 1.00 67.25 77 TYR A O 1
ATOM 570 N N . LEU A 1 78 ? 10.437 6.422 -9.017 1.00 65.88 78 LEU A N 1
ATOM 571 C CA . LEU A 1 78 ? 10.557 7.879 -8.862 1.00 65.88 78 LEU A CA 1
ATOM 572 C C . LEU A 1 78 ? 11.959 8.360 -8.448 1.00 65.88 78 LEU A C 1
ATOM 574 O O . LEU A 1 78 ? 12.237 9.544 -8.646 1.00 65.88 78 LEU A O 1
ATOM 578 N N . GLU A 1 79 ? 12.813 7.482 -7.919 1.00 55.22 79 GLU A N 1
ATOM 579 C CA . GLU A 1 79 ? 14.244 7.726 -7.648 1.00 55.22 79 GLU A CA 1
ATOM 580 C C . GLU A 1 79 ? 15.140 7.075 -8.713 1.00 55.22 79 GLU A C 1
ATOM 582 O O . GLU A 1 79 ? 16.164 7.705 -9.072 1.00 55.22 79 GLU A O 1
#

Sequence (79 aa):
MSDKVINLSAVKKESGANVISTLEGMLDSARRGEVVNCLIVTVNGDGSCTRAVANGHQPFTLLGQLEDAKVSFMETYLE